Protein AF-A0A3M1HQ97-F1 (afdb_monomer_lite)

Radius of gyration: 18.32 Å; chains: 1; bounding box: 43×35×50 Å

Sequence (112 aa):
MLGWIAAAVAAGLAVVVGNTLRMLMLARQDEITLMRLFGAAEWFVRMPYLVEGTMLGAGAGAVAWVLMLISLHAFGAGSPQPLGMLAAFVGGGVVIGAVGAWIATLGVGEEA

Foldseek 3Di:
DVVVVVVVVVVVVLVVVLVVLVVVCVVCVVVVVVVVVVPDDPVVSLVVLLVVLLVQLLVQLQVVLVVVVVVCVVVVHDDPDSVVSSCVSNVVSNVCSNVSSVVSVVVVVVPD

Structure (mmCIF, N/CA/C/O backbone):
data_AF-A0A3M1HQ97-F1
#
_entry.id   AF-A0A3M1HQ97-F1
#
loop_
_atom_site.group_PDB
_atom_site.id
_atom_site.type_symbol
_atom_site.label_atom_id
_atom_site.label_alt_id
_atom_site.label_comp_id
_atom_site.label_asym_id
_atom_site.label_entity_id
_atom_site.label_seq_id
_atom_site.pdbx_PDB_ins_code
_atom_site.Cartn_x
_atom_site.Cartn_y
_atom_site.Cartn_z
_atom_site.occupancy
_atom_site.B_iso_or_equiv
_atom_site.auth_seq_id
_atom_site.auth_comp_id
_atom_site.auth_asym_id
_atom_site.auth_atom_id
_atom_site.pdbx_PDB_model_num
ATOM 1 N N . MET A 1 1 ? 9.902 -22.809 -4.575 1.00 83.81 1 MET A N 1
ATOM 2 C CA . MET A 1 1 ? 10.591 -22.476 -3.304 1.00 83.81 1 MET A CA 1
ATOM 3 C C . MET A 1 1 ? 10.492 -20.986 -2.979 1.00 83.81 1 MET A C 1
ATOM 5 O O . MET A 1 1 ? 10.002 -20.671 -1.907 1.00 83.81 1 MET A O 1
ATOM 9 N N . LEU A 1 2 ? 10.838 -20.074 -3.900 1.00 87.62 2 LEU A N 1
ATOM 10 C CA . LEU A 1 2 ? 10.787 -18.617 -3.668 1.00 87.62 2 LEU A CA 1
ATOM 11 C C . LEU A 1 2 ? 9.408 -18.080 -3.223 1.00 87.62 2 LEU A C 1
ATOM 13 O O . LEU A 1 2 ? 9.339 -17.273 -2.303 1.00 87.62 2 LEU A O 1
ATOM 17 N N . GLY A 1 3 ? 8.311 -18.572 -3.814 1.00 91.06 3 GLY A N 1
ATOM 18 C CA . GLY A 1 3 ? 6.954 -18.126 -3.459 1.00 91.06 3 GLY A CA 1
ATOM 19 C C . GLY A 1 3 ? 6.566 -18.394 -1.999 1.00 91.06 3 GLY A C 1
ATOM 20 O O . GLY A 1 3 ? 5.898 -17.572 -1.384 1.00 91.06 3 GLY A O 1
ATOM 21 N N . TRP A 1 4 ? 7.054 -19.491 -1.413 1.00 93.31 4 TRP A N 1
ATOM 22 C CA . TRP A 1 4 ? 6.811 -19.810 -0.002 1.00 93.31 4 TRP A CA 1
ATOM 23 C C . TRP A 1 4 ? 7.543 -18.851 0.936 1.00 93.31 4 TRP A C 1
ATOM 25 O O . TRP A 1 4 ? 6.985 -18.436 1.946 1.00 93.31 4 TRP A O 1
ATOM 35 N N . ILE A 1 5 ? 8.769 -18.460 0.578 1.00 94.38 5 ILE A N 1
ATOM 36 C CA . ILE A 1 5 ? 9.555 -17.489 1.349 1.00 94.38 5 ILE A CA 1
ATOM 37 C C . ILE A 1 5 ? 8.865 -16.123 1.309 1.00 94.38 5 ILE A C 1
ATOM 39 O O . ILE A 1 5 ? 8.672 -15.506 2.352 1.00 94.38 5 ILE A O 1
ATOM 43 N N . ALA A 1 6 ? 8.433 -15.681 0.124 1.00 89.50 6 ALA A N 1
ATOM 44 C CA . ALA A 1 6 ? 7.698 -14.427 -0.024 1.00 89.50 6 ALA A CA 1
ATOM 45 C C . ALA A 1 6 ? 6.400 -14.422 0.802 1.00 89.50 6 ALA A C 1
ATOM 47 O O . ALA A 1 6 ? 6.121 -13.445 1.494 1.00 89.50 6 ALA A O 1
ATOM 48 N N . ALA A 1 7 ? 5.648 -15.528 0.795 1.00 89.81 7 ALA A N 1
ATOM 49 C CA . ALA A 1 7 ? 4.437 -15.670 1.599 1.00 89.81 7 ALA A CA 1
ATOM 50 C C . ALA A 1 7 ? 4.724 -15.618 3.110 1.00 89.81 7 ALA A C 1
ATOM 52 O O . ALA A 1 7 ? 4.014 -14.933 3.843 1.00 89.81 7 ALA A O 1
ATOM 53 N N . ALA A 1 8 ? 5.783 -16.286 3.578 1.00 93.19 8 ALA A N 1
ATOM 54 C CA . ALA A 1 8 ? 6.173 -16.265 4.987 1.00 93.19 8 ALA A CA 1
ATOM 55 C C . ALA A 1 8 ? 6.582 -14.857 5.454 1.00 93.19 8 ALA A C 1
ATOM 57 O O . ALA A 1 8 ? 6.169 -14.416 6.526 1.00 93.19 8 ALA A O 1
ATOM 58 N N . VAL A 1 9 ? 7.344 -14.126 4.633 1.00 92.00 9 VAL A N 1
ATOM 59 C CA . VAL A 1 9 ? 7.738 -12.738 4.927 1.00 92.00 9 VAL A CA 1
ATOM 60 C C . VAL A 1 9 ? 6.520 -11.813 4.940 1.00 92.00 9 VAL A C 1
ATOM 62 O O . VAL A 1 9 ? 6.378 -11.009 5.860 1.00 92.00 9 VAL A O 1
ATOM 65 N N . ALA A 1 10 ? 5.614 -11.953 3.968 1.00 84.50 10 ALA A N 1
ATOM 66 C CA . ALA A 1 10 ? 4.380 -11.173 3.917 1.00 84.50 10 ALA A CA 1
ATOM 67 C C . ALA A 1 10 ? 3.498 -11.417 5.153 1.00 84.50 10 ALA A C 1
ATOM 69 O O . ALA A 1 10 ? 2.999 -10.463 5.749 1.00 84.50 10 ALA A O 1
ATOM 70 N N . ALA A 1 11 ? 3.362 -12.675 5.582 1.00 86.62 11 ALA A N 1
ATOM 71 C CA . ALA A 1 11 ? 2.625 -13.027 6.792 1.00 86.62 11 ALA A CA 1
ATOM 72 C C . ALA A 1 11 ? 3.269 -12.425 8.054 1.00 86.62 11 ALA A C 1
ATOM 74 O O . ALA A 1 11 ? 2.570 -11.839 8.878 1.00 86.62 11 ALA A O 1
ATOM 75 N N . GLY A 1 12 ? 4.597 -12.503 8.187 1.00 90.50 12 GLY A N 1
ATOM 76 C CA . GLY A 1 12 ? 5.317 -11.905 9.315 1.00 90.50 12 GLY A CA 1
ATOM 77 C C . GLY A 1 12 ? 5.136 -10.387 9.397 1.00 90.50 12 GLY A C 1
ATOM 78 O O . GLY A 1 12 ? 4.837 -9.857 10.466 1.00 90.50 12 GLY A O 1
ATOM 79 N N . LEU A 1 13 ? 5.245 -9.687 8.263 1.00 87.06 13 LEU A N 1
ATOM 80 C CA . LEU A 1 13 ? 4.999 -8.244 8.188 1.00 87.06 13 LEU A CA 1
ATOM 81 C C . LEU A 1 13 ? 3.559 -7.885 8.571 1.00 87.06 13 LEU A C 1
ATOM 83 O O . LEU A 1 13 ? 3.362 -6.942 9.333 1.00 87.06 13 LEU A O 1
ATOM 87 N N . ALA A 1 14 ? 2.568 -8.649 8.100 1.00 80.62 14 ALA A N 1
ATOM 88 C CA . ALA A 1 14 ? 1.167 -8.425 8.449 1.00 80.62 14 ALA A CA 1
ATOM 89 C C . ALA A 1 14 ? 0.928 -8.527 9.965 1.00 80.62 14 ALA A C 1
ATOM 91 O O . ALA A 1 14 ? 0.226 -7.691 10.532 1.00 80.62 14 ALA A O 1
ATOM 92 N N . VAL A 1 15 ? 1.561 -9.499 10.632 1.00 85.62 15 VAL A N 1
ATOM 93 C CA . VAL A 1 15 ? 1.480 -9.655 12.094 1.00 85.62 15 VAL A CA 1
ATOM 94 C C . VAL A 1 15 ? 2.126 -8.473 12.817 1.00 85.62 15 VAL A C 1
ATOM 96 O O . VAL A 1 15 ? 1.526 -7.928 13.742 1.00 85.62 15 VAL A O 1
ATOM 99 N N . VAL A 1 16 ? 3.325 -8.051 12.401 1.00 87.50 16 VAL A N 1
ATOM 100 C CA . VAL A 1 16 ? 4.031 -6.922 13.032 1.00 87.50 16 VAL A CA 1
ATOM 101 C C . VAL A 1 16 ? 3.225 -5.634 12.894 1.00 87.50 16 VAL A C 1
ATOM 103 O O . VAL A 1 16 ? 2.972 -4.970 13.897 1.00 87.50 16 VAL A O 1
ATOM 106 N N . VAL A 1 17 ? 2.773 -5.315 11.678 1.00 81.88 17 VAL A N 1
ATOM 107 C CA . VAL A 1 17 ? 1.961 -4.122 11.412 1.00 81.88 17 VAL A CA 1
ATOM 108 C C . VAL A 1 17 ? 0.659 -4.187 12.207 1.00 81.88 17 VAL A C 1
ATOM 110 O O . VAL A 1 17 ? 0.374 -3.265 12.963 1.00 81.88 17 VAL A O 1
ATOM 113 N N . GLY A 1 18 ? -0.088 -5.294 12.133 1.00 78.75 18 GLY A N 1
ATOM 114 C CA . GLY A 1 18 ? -1.335 -5.461 12.886 1.00 78.75 18 GLY A CA 1
ATOM 115 C C . GLY A 1 18 ? -1.155 -5.251 14.392 1.00 78.75 18 GLY A C 1
ATOM 116 O O . GLY A 1 18 ? -1.943 -4.546 15.023 1.00 78.75 18 GLY A O 1
ATOM 117 N N . ASN A 1 19 ? -0.071 -5.781 14.963 1.00 84.25 19 ASN A N 1
ATOM 118 C CA . ASN A 1 19 ? 0.227 -5.614 16.381 1.00 84.25 19 ASN A CA 1
ATOM 119 C C . ASN A 1 19 ? 0.564 -4.157 16.750 1.00 84.25 19 ASN A C 1
ATOM 121 O O . ASN A 1 19 ? 0.070 -3.643 17.753 1.00 84.25 19 ASN A O 1
ATOM 125 N N . THR A 1 20 ? 1.358 -3.458 15.934 1.00 86.19 20 THR A N 1
ATOM 126 C CA . THR A 1 20 ? 1.655 -2.031 16.147 1.00 86.19 20 THR A CA 1
ATOM 127 C C . THR A 1 20 ? 0.388 -1.180 16.097 1.00 86.19 20 THR A C 1
ATOM 129 O O . THR A 1 20 ? 0.204 -0.286 16.923 1.00 86.19 20 THR A O 1
ATOM 132 N N . LEU A 1 21 ? -0.516 -1.479 15.168 1.00 79.56 21 LEU A N 1
ATOM 133 C CA . LEU A 1 21 ? -1.766 -0.745 15.012 1.00 79.56 21 LEU A CA 1
ATOM 134 C C . LEU A 1 21 ? -2.708 -0.950 16.201 1.00 79.56 21 LEU A C 1
ATOM 136 O O . LEU A 1 21 ? -3.304 0.017 16.674 1.00 79.56 21 LEU A O 1
ATOM 140 N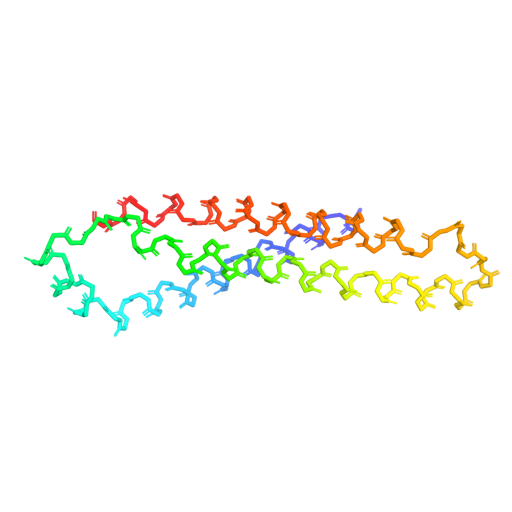 N . ARG A 1 22 ? -2.780 -2.173 16.741 1.00 80.38 22 ARG A N 1
ATOM 141 C CA . ARG A 1 22 ? -3.512 -2.455 17.983 1.00 80.38 22 ARG A CA 1
ATOM 142 C C . ARG A 1 22 ? -2.982 -1.609 19.139 1.00 80.38 22 ARG A C 1
ATOM 144 O O . ARG A 1 22 ? -3.764 -0.969 19.835 1.00 80.38 22 ARG A O 1
ATOM 151 N N . MET A 1 23 ? -1.659 -1.545 19.297 1.00 87.12 23 MET A N 1
ATOM 152 C CA . MET A 1 23 ? -1.022 -0.714 20.325 1.00 87.12 23 MET A CA 1
ATOM 153 C C . MET A 1 23 ? -1.355 0.775 20.149 1.00 87.12 23 MET A C 1
ATOM 155 O O . MET A 1 23 ? -1.634 1.457 21.133 1.00 87.12 23 MET A O 1
ATOM 159 N N . LEU A 1 24 ? -1.380 1.278 18.909 1.00 84.44 24 LEU A N 1
ATOM 160 C CA . LEU A 1 24 ? -1.718 2.674 18.619 1.00 84.44 24 LEU A CA 1
ATOM 161 C C . LEU A 1 24 ? -3.178 3.009 18.961 1.00 84.44 24 LEU A C 1
ATOM 163 O O . LEU A 1 24 ? -3.438 4.074 19.520 1.00 84.44 24 LEU A O 1
ATOM 167 N N . MET A 1 25 ? -4.121 2.108 18.662 1.00 79.31 25 MET A N 1
ATOM 168 C CA . MET A 1 25 ? -5.529 2.290 19.041 1.00 79.31 25 MET A CA 1
ATOM 169 C C . MET A 1 25 ? -5.708 2.279 20.551 1.00 79.31 25 MET A C 1
ATOM 171 O O . MET A 1 25 ? -6.378 3.159 21.083 1.00 79.31 25 MET A O 1
ATOM 175 N N . LEU A 1 26 ? -5.069 1.332 21.244 1.00 83.31 26 LEU A N 1
ATOM 176 C CA . LEU A 1 26 ? -5.114 1.258 22.704 1.00 83.31 26 LEU A CA 1
ATOM 177 C C . LEU A 1 26 ? -4.555 2.534 23.345 1.00 83.31 26 LEU A C 1
ATOM 179 O O . LEU A 1 26 ? -5.128 3.041 24.302 1.00 83.31 26 LEU A O 1
ATOM 183 N N . ALA A 1 27 ? -3.496 3.118 22.778 1.00 86.75 27 ALA A N 1
ATOM 184 C CA . ALA A 1 27 ? -2.942 4.385 23.255 1.00 86.75 27 ALA A CA 1
ATOM 185 C C . ALA A 1 27 ? -3.884 5.594 23.070 1.00 86.75 27 ALA A C 1
ATOM 187 O O . ALA A 1 27 ? -3.706 6.605 23.744 1.00 86.75 27 ALA A O 1
ATOM 188 N N . ARG A 1 28 ? -4.878 5.507 22.172 1.00 84.56 28 ARG A N 1
ATOM 189 C CA . ARG A 1 28 ? -5.869 6.566 21.894 1.00 84.56 28 ARG A CA 1
ATOM 190 C C . ARG A 1 28 ? -7.304 6.186 22.276 1.00 84.56 28 ARG A C 1
ATOM 192 O O . ARG A 1 28 ? -8.243 6.893 21.912 1.00 84.56 28 ARG A O 1
ATOM 199 N N . GLN A 1 29 ? -7.493 5.093 23.014 1.00 82.38 29 GLN A N 1
ATOM 200 C CA . GLN A 1 29 ? -8.817 4.546 23.331 1.00 82.38 29 GLN A CA 1
ATOM 201 C C . GLN A 1 29 ? -9.718 5.532 24.090 1.00 82.38 29 GLN A C 1
ATOM 203 O O . GLN A 1 29 ? -10.923 5.581 23.844 1.00 82.38 29 GLN A O 1
ATOM 208 N N . ASP A 1 30 ? -9.136 6.368 24.952 1.00 83.62 30 ASP A N 1
ATOM 209 C CA . ASP A 1 30 ? -9.875 7.370 25.728 1.00 83.62 30 ASP A CA 1
ATOM 210 C C . ASP A 1 30 ? -10.398 8.503 24.832 1.00 83.62 30 ASP A C 1
ATOM 212 O O . ASP A 1 30 ? -11.531 8.961 24.978 1.00 83.62 30 ASP A O 1
ATOM 216 N N . GLU A 1 31 ? -9.598 8.905 23.841 1.00 82.75 31 GLU A N 1
ATOM 217 C CA . GLU A 1 31 ? -9.944 9.919 22.842 1.00 82.75 31 GLU A CA 1
ATOM 218 C C . GLU A 1 31 ? -11.081 9.409 21.936 1.00 82.75 31 GLU A C 1
ATOM 220 O O . GLU A 1 31 ? -12.060 10.113 21.688 1.00 82.75 31 GLU A O 1
ATOM 225 N N . ILE A 1 32 ? -11.007 8.138 21.522 1.00 77.44 32 ILE A N 1
ATOM 226 C CA . ILE A 1 32 ? -12.047 7.463 20.728 1.00 77.44 32 ILE A CA 1
ATOM 227 C C . ILE A 1 32 ? -13.341 7.306 21.539 1.00 77.44 32 ILE A C 1
ATOM 229 O O . ILE A 1 32 ? -14.432 7.524 21.012 1.00 77.44 32 ILE A O 1
ATOM 233 N N . THR A 1 33 ? -13.239 6.967 22.824 1.00 80.38 33 THR A N 1
ATOM 234 C CA . THR A 1 33 ? -14.395 6.848 23.727 1.00 80.38 33 THR A CA 1
ATOM 235 C C . THR A 1 33 ? -15.091 8.196 23.912 1.00 80.38 33 THR A C 1
ATOM 237 O O . THR A 1 33 ? -16.319 8.273 23.833 1.00 80.38 33 THR A O 1
ATOM 240 N N . LEU A 1 34 ? -14.322 9.281 24.053 1.00 82.00 34 LEU A N 1
ATOM 241 C CA . LEU A 1 34 ? -14.847 10.648 24.035 1.00 82.00 34 LEU A CA 1
ATOM 242 C C . LEU A 1 34 ? -15.550 10.982 22.715 1.00 82.00 34 LEU A C 1
ATOM 244 O O . LEU A 1 34 ? -16.644 11.537 22.737 1.00 82.00 34 LEU A O 1
ATOM 248 N N . MET A 1 35 ? -14.983 10.607 21.566 1.00 79.12 35 MET A N 1
ATOM 249 C CA . MET A 1 35 ? -15.635 10.821 20.267 1.00 79.12 35 MET A CA 1
ATOM 250 C C . MET A 1 35 ? -16.953 10.040 20.137 1.00 79.12 35 MET A C 1
ATOM 252 O O . MET A 1 35 ? -17.937 10.574 19.619 1.00 79.12 35 MET A O 1
ATOM 256 N N . ARG A 1 36 ? -17.015 8.805 20.651 1.00 78.50 36 ARG A N 1
ATOM 257 C CA . ARG A 1 36 ? -18.245 7.993 20.673 1.00 78.50 36 ARG A CA 1
ATOM 258 C C . ARG A 1 36 ? -19.350 8.635 21.522 1.00 78.50 36 ARG A C 1
ATOM 260 O O . ARG A 1 36 ? -20.511 8.576 21.127 1.00 78.50 36 ARG A O 1
ATOM 267 N N . LEU A 1 37 ? -19.007 9.319 22.619 1.00 80.31 37 LEU A N 1
ATOM 268 C CA . LEU A 1 37 ? -19.971 10.051 23.461 1.00 80.31 37 LEU A CA 1
ATOM 269 C C . LEU A 1 37 ? -20.671 11.210 22.724 1.00 80.31 37 LEU A C 1
ATOM 271 O O . LEU A 1 37 ? -21.799 11.553 23.069 1.00 80.31 37 LEU A O 1
ATOM 275 N N . PHE A 1 38 ? -20.049 11.771 21.683 1.00 78.00 38 PHE A N 1
ATOM 276 C CA . PHE A 1 38 ? -20.652 12.783 20.804 1.00 78.00 38 PHE A CA 1
ATOM 277 C C . PHE A 1 38 ? -21.312 12.191 19.541 1.00 78.00 38 PHE A C 1
ATOM 279 O O . PHE A 1 38 ? -21.715 12.941 18.653 1.00 78.00 38 PHE A O 1
ATOM 286 N N . GLY A 1 39 ? -21.446 10.861 19.450 1.00 76.75 39 GLY A N 1
ATOM 287 C CA . GLY A 1 39 ? -22.115 10.174 18.340 1.00 76.75 39 GLY A CA 1
ATOM 288 C C . GLY A 1 39 ? -21.224 9.857 17.133 1.00 76.75 39 GLY A C 1
ATOM 289 O O . GLY A 1 39 ? -21.739 9.684 16.028 1.00 76.75 39 GLY A O 1
ATOM 290 N N . ALA A 1 40 ? -19.898 9.789 17.299 1.00 74.56 40 ALA A N 1
ATOM 291 C CA . ALA A 1 40 ? -19.005 9.396 16.208 1.00 74.56 40 ALA A CA 1
ATOM 292 C C . ALA A 1 40 ? -19.229 7.927 15.789 1.00 74.56 40 ALA A C 1
ATOM 294 O O . ALA A 1 40 ? -19.155 7.016 16.611 1.00 74.56 40 ALA A O 1
ATOM 295 N N . ALA A 1 41 ? -19.474 7.705 14.494 1.00 69.19 41 ALA A N 1
ATOM 296 C CA . ALA A 1 41 ? -19.745 6.387 13.917 1.00 69.19 41 ALA A CA 1
ATOM 297 C C . ALA A 1 41 ? -18.497 5.477 13.877 1.00 69.19 41 ALA A C 1
ATOM 299 O O . ALA A 1 41 ? -17.387 5.961 13.637 1.00 69.19 41 ALA A O 1
ATOM 300 N N . GLU A 1 42 ? -18.676 4.150 14.019 1.00 69.25 42 GLU A N 1
ATOM 301 C CA . GLU A 1 42 ? -17.578 3.156 14.048 1.00 69.25 42 GLU A CA 1
ATOM 302 C C . GLU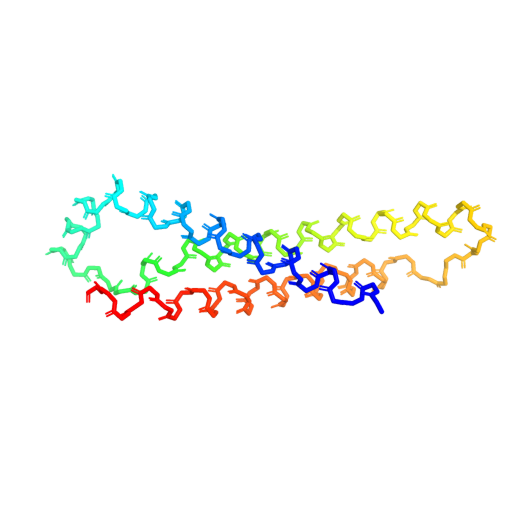 A 1 42 ? -16.630 3.225 12.835 1.00 69.25 42 GLU A C 1
ATOM 304 O O . GLU A 1 42 ? -15.471 2.810 12.920 1.00 69.25 42 GLU A O 1
ATOM 309 N N . TRP A 1 43 ? -17.077 3.793 11.711 1.00 69.38 43 TRP A N 1
ATOM 310 C CA . TRP A 1 43 ? -16.255 3.975 10.512 1.00 69.38 43 TRP A CA 1
ATOM 311 C C . TRP A 1 43 ? -15.017 4.865 10.746 1.00 69.38 43 TRP A C 1
ATOM 313 O O . TRP A 1 43 ? -14.018 4.718 10.037 1.00 69.38 43 TRP A O 1
ATOM 323 N N . PHE A 1 44 ? -15.045 5.741 11.760 1.00 72.00 44 PHE A N 1
ATOM 324 C CA . PHE A 1 44 ? -13.941 6.654 12.073 1.00 72.00 44 PHE A CA 1
ATOM 325 C C . PHE A 1 44 ? -12.679 5.907 12.525 1.00 72.00 44 PHE A C 1
ATOM 327 O O . PHE A 1 44 ? -11.565 6.346 12.253 1.00 72.00 44 PHE A O 1
ATOM 334 N N . VAL A 1 45 ? -12.845 4.732 13.140 1.00 68.31 45 VAL A N 1
ATOM 335 C CA . VAL A 1 45 ? -11.725 3.877 13.562 1.00 68.31 45 VAL A CA 1
ATOM 336 C C . VAL A 1 45 ? -11.055 3.208 12.356 1.00 68.31 45 VAL A C 1
ATOM 338 O O . VAL A 1 45 ? -9.851 2.981 12.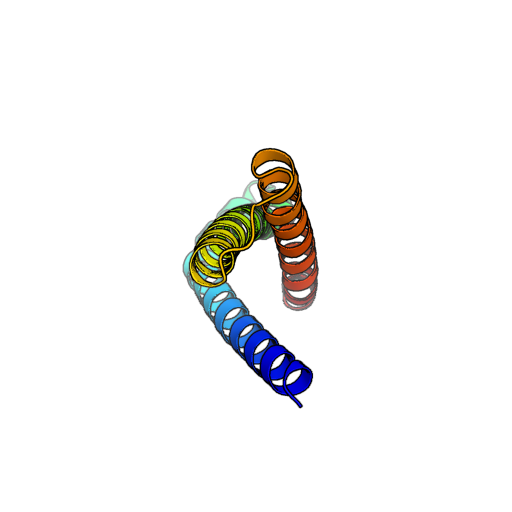368 1.00 68.31 45 VAL A O 1
ATOM 341 N N . ARG A 1 46 ? -11.805 2.929 11.280 1.00 75.50 46 ARG A N 1
ATOM 342 C CA . ARG A 1 46 ? -11.305 2.219 10.085 1.00 75.50 46 ARG A CA 1
ATOM 343 C C . ARG A 1 46 ? -10.666 3.131 9.038 1.00 75.50 46 ARG A C 1
ATOM 345 O O . ARG A 1 46 ? -9.796 2.689 8.291 1.00 75.50 46 ARG A O 1
ATOM 352 N N . MET A 1 47 ? -11.080 4.393 8.983 1.00 81.69 47 MET A N 1
ATOM 353 C CA . MET A 1 47 ? -10.565 5.377 8.028 1.00 81.69 47 MET A CA 1
ATOM 354 C C . MET A 1 47 ? -9.043 5.547 7.995 1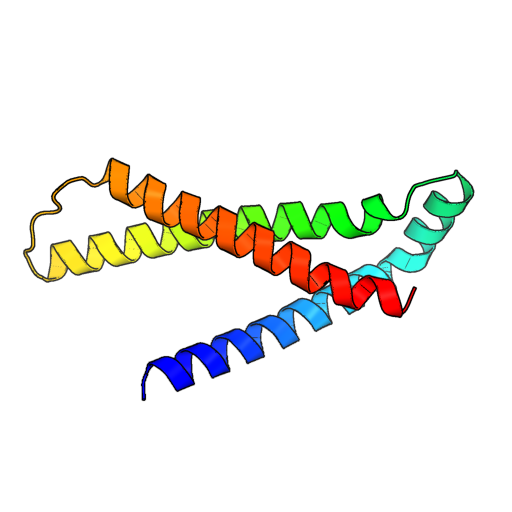.00 81.69 47 MET A C 1
ATOM 356 O O . MET A 1 47 ? -8.485 5.466 6.898 1.00 81.69 47 MET A O 1
ATOM 360 N N . PRO A 1 48 ? -8.349 5.769 9.130 1.00 80.38 48 PRO A N 1
ATOM 361 C CA . PRO A 1 48 ? -6.905 5.990 9.101 1.00 80.38 48 PRO A CA 1
ATOM 362 C C . PRO A 1 48 ? -6.166 4.802 8.472 1.00 80.38 48 PRO A C 1
ATOM 364 O O . PRO A 1 48 ? -5.264 5.009 7.667 1.00 80.38 48 PRO A O 1
ATOM 367 N N . TYR A 1 49 ? -6.625 3.573 8.725 1.00 78.62 49 TYR A N 1
ATOM 368 C CA . TYR A 1 49 ? -6.040 2.352 8.165 1.00 78.62 49 TYR A CA 1
ATOM 369 C C . TYR A 1 49 ? -6.210 2.219 6.659 1.00 78.62 49 TYR A C 1
ATOM 371 O O . TYR A 1 49 ? -5.280 1.815 5.963 1.00 78.62 49 TYR A O 1
ATOM 379 N N . LEU A 1 50 ? -7.39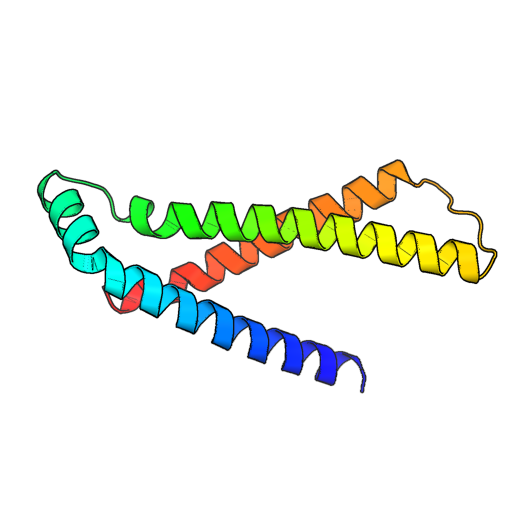2 2.554 6.143 1.00 85.50 50 LEU A N 1
ATOM 380 C CA . LEU A 1 50 ? -7.654 2.510 4.706 1.00 85.50 50 LEU A CA 1
ATOM 381 C C . LEU A 1 50 ? -6.800 3.535 3.957 1.00 85.50 50 LEU A C 1
ATOM 383 O O . LEU A 1 50 ? -6.242 3.225 2.902 1.00 85.50 50 LEU A O 1
ATOM 387 N N . VAL A 1 51 ? -6.648 4.736 4.516 1.00 89.75 51 VAL A N 1
ATOM 388 C CA . VAL A 1 51 ? -5.789 5.777 3.937 1.00 89.75 51 VAL A CA 1
ATOM 389 C C . VAL A 1 51 ? -4.315 5.373 4.019 1.00 89.75 51 VAL A C 1
ATOM 391 O O . VAL A 1 51 ? -3.592 5.476 3.031 1.00 89.75 51 VAL A O 1
ATOM 394 N N . GLU A 1 52 ? -3.863 4.856 5.158 1.00 87.75 52 GLU A N 1
ATOM 395 C CA . GLU A 1 52 ? -2.472 4.440 5.333 1.00 87.75 52 GLU A CA 1
ATOM 396 C C . GLU A 1 52 ? -2.114 3.266 4.411 1.00 87.75 52 GLU A C 1
ATOM 398 O O . GLU A 1 52 ? -1.120 3.328 3.689 1.00 87.75 52 GLU A O 1
ATOM 403 N N . GLY A 1 53 ? -2.956 2.232 4.337 1.00 88.31 53 GLY A N 1
ATOM 404 C CA . GLY A 1 53 ? -2.713 1.080 3.471 1.00 88.31 53 GLY A CA 1
ATOM 405 C C . GLY A 1 53 ? -2.744 1.417 1.983 1.00 88.31 53 GLY A C 1
ATOM 406 O O . GLY A 1 53 ? -1.906 0.924 1.228 1.00 88.31 53 GLY A O 1
ATOM 407 N N . THR A 1 54 ? -3.650 2.297 1.546 1.00 92.25 54 THR A N 1
ATOM 408 C CA . THR A 1 54 ? -3.670 2.773 0.150 1.00 92.25 54 THR A CA 1
ATOM 409 C C . THR A 1 54 ? -2.425 3.584 -0.197 1.00 92.25 54 THR A C 1
ATOM 411 O O . THR A 1 54 ? -1.832 3.355 -1.253 1.00 92.25 54 THR A O 1
ATOM 414 N N . MET A 1 55 ? -1.988 4.487 0.687 1.00 93.38 55 MET A N 1
ATOM 415 C CA . MET A 1 55 ? -0.775 5.281 0.476 1.00 93.38 55 MET A CA 1
ATOM 416 C C . MET A 1 55 ? 0.490 4.424 0.490 1.00 93.38 55 MET A C 1
ATOM 418 O O . MET A 1 55 ? 1.340 4.573 -0.390 1.00 93.38 55 MET A O 1
ATOM 422 N N . LEU A 1 56 ? 0.597 3.486 1.433 1.00 91.38 56 LEU A N 1
ATOM 423 C CA . LEU A 1 56 ? 1.697 2.525 1.480 1.00 91.38 56 LEU A CA 1
ATOM 424 C C . LEU A 1 56 ? 1.712 1.638 0.235 1.00 91.38 56 LEU A C 1
ATOM 426 O O . LEU A 1 56 ? 2.774 1.417 -0.340 1.00 91.38 56 LEU A O 1
ATOM 430 N N . GLY A 1 57 ? 0.546 1.185 -0.226 1.00 92.12 57 GLY A N 1
ATOM 431 C CA . GLY A 1 57 ? 0.400 0.425 -1.463 1.00 92.12 57 GLY A CA 1
ATOM 432 C C . GLY A 1 57 ? 0.868 1.205 -2.693 1.00 92.12 57 GLY A C 1
ATOM 433 O O . GLY A 1 57 ? 1.652 0.689 -3.491 1.00 92.12 57 GLY A O 1
ATOM 434 N N . ALA A 1 58 ? 0.458 2.470 -2.819 1.00 95.12 58 ALA A N 1
ATOM 435 C CA . ALA A 1 58 ? 0.913 3.359 -3.888 1.00 95.12 58 ALA A CA 1
ATOM 436 C C . ALA A 1 58 ? 2.438 3.545 -3.869 1.00 95.12 58 ALA A C 1
ATOM 438 O O . ALA A 1 58 ? 3.099 3.409 -4.901 1.00 95.12 58 ALA A O 1
ATOM 439 N N . GLY A 1 59 ? 2.996 3.821 -2.686 1.00 95.50 59 GLY A N 1
ATOM 440 C CA . GLY A 1 59 ? 4.431 4.000 -2.484 1.00 95.50 59 GLY A CA 1
ATOM 441 C C . GLY A 1 59 ? 5.225 2.733 -2.795 1.00 95.50 59 GLY A C 1
ATOM 442 O O . GLY A 1 59 ? 6.209 2.790 -3.528 1.00 95.50 59 GLY A O 1
ATOM 443 N N . ALA A 1 60 ? 4.768 1.574 -2.319 1.00 93.19 60 ALA A N 1
ATOM 444 C CA . ALA A 1 60 ? 5.378 0.282 -2.618 1.00 93.19 60 ALA A CA 1
ATOM 445 C C . ALA A 1 60 ? 5.347 -0.025 -4.122 1.00 93.19 60 ALA A C 1
ATOM 447 O O . ALA A 1 60 ? 6.347 -0.486 -4.671 1.00 93.19 60 ALA A O 1
ATOM 448 N N . GLY A 1 61 ? 4.243 0.294 -4.804 1.00 94.44 61 GLY A N 1
ATOM 449 C CA . GLY A 1 61 ? 4.137 0.212 -6.260 1.00 94.44 61 GLY A CA 1
ATOM 450 C C . GLY A 1 61 ? 5.152 1.109 -6.972 1.00 94.44 61 GLY A C 1
ATOM 451 O O . GLY A 1 61 ? 5.861 0.655 -7.868 1.00 94.44 61 GLY A O 1
ATOM 452 N N . ALA A 1 62 ? 5.297 2.361 -6.534 1.00 94.69 62 ALA A N 1
ATOM 453 C CA . ALA A 1 62 ? 6.288 3.283 -7.089 1.00 94.69 62 ALA A CA 1
ATOM 454 C C . ALA A 1 62 ? 7.731 2.789 -6.870 1.00 94.69 62 ALA A C 1
ATOM 456 O O . ALA A 1 62 ? 8.549 2.834 -7.788 1.00 94.69 62 ALA A O 1
ATOM 457 N N . VAL A 1 63 ? 8.042 2.265 -5.682 1.00 95.44 63 VAL A N 1
ATOM 458 C CA . VAL A 1 63 ? 9.364 1.695 -5.374 1.00 95.44 63 VAL A CA 1
ATOM 459 C C . VAL A 1 63 ? 9.628 0.441 -6.210 1.00 95.44 63 VAL A C 1
ATOM 461 O O . VAL A 1 63 ? 10.701 0.316 -6.798 1.00 95.44 63 VAL A O 1
ATOM 464 N N . ALA A 1 64 ? 8.652 -0.462 -6.327 1.00 93.44 64 ALA A N 1
ATOM 465 C CA . ALA A 1 64 ? 8.756 -1.653 -7.167 1.00 93.44 64 ALA A CA 1
ATOM 466 C C . ALA A 1 64 ? 9.006 -1.286 -8.636 1.00 93.44 64 ALA A C 1
ATOM 468 O O . ALA A 1 64 ? 9.845 -1.900 -9.295 1.00 93.44 64 ALA A O 1
ATOM 469 N N . TRP A 1 65 ? 8.336 -0.242 -9.126 1.00 92.94 65 TRP A N 1
ATOM 470 C CA . TRP A 1 65 ? 8.553 0.297 -10.462 1.00 92.94 65 TRP A CA 1
ATOM 471 C C . TRP A 1 65 ? 9.990 0.804 -10.668 1.00 92.94 65 TRP A C 1
ATOM 473 O O . TRP A 1 65 ? 10.632 0.453 -11.658 1.00 92.94 65 TRP A O 1
ATOM 483 N N . VAL A 1 66 ? 10.533 1.572 -9.720 1.00 91.94 66 VAL A N 1
ATOM 484 C CA . VAL A 1 66 ? 11.924 2.057 -9.784 1.00 91.94 66 VAL A CA 1
ATOM 485 C C . VAL A 1 66 ? 12.923 0.897 -9.769 1.00 91.94 66 VAL A C 1
ATOM 487 O O . VAL A 1 66 ? 13.847 0.872 -10.581 1.00 91.94 66 VAL A O 1
ATOM 490 N N . LEU A 1 67 ? 12.728 -0.094 -8.895 1.00 92.19 67 LEU A N 1
ATOM 491 C CA . LEU A 1 67 ? 13.590 -1.279 -8.834 1.00 92.19 67 LEU A CA 1
ATOM 492 C C . LEU A 1 67 ? 13.547 -2.087 -10.138 1.00 92.19 67 LEU A C 1
ATOM 494 O O . LEU A 1 67 ? 14.583 -2.545 -10.620 1.00 92.19 67 LEU A O 1
ATOM 498 N N . MET A 1 68 ? 12.362 -2.219 -10.736 1.00 89.25 68 MET A N 1
ATOM 499 C CA . MET A 1 68 ? 12.182 -2.855 -12.039 1.00 89.25 68 MET A CA 1
ATOM 500 C C . MET A 1 68 ? 12.941 -2.105 -13.138 1.00 89.25 68 MET A C 1
ATOM 502 O O . MET A 1 68 ? 13.643 -2.739 -13.921 1.00 89.25 68 MET A O 1
ATOM 506 N N . LEU A 1 69 ? 12.857 -0.770 -13.183 1.00 88.75 69 LEU A N 1
ATOM 507 C CA . LEU A 1 69 ? 13.608 0.045 -14.144 1.00 88.75 69 LEU A CA 1
ATOM 508 C C . LEU A 1 69 ? 15.120 -0.150 -14.009 1.00 88.75 69 LEU A C 1
ATOM 510 O O . LEU A 1 69 ? 15.797 -0.373 -15.012 1.00 88.75 69 LEU A O 1
ATOM 514 N N . ILE A 1 70 ? 15.644 -0.111 -12.780 1.00 89.75 70 ILE A N 1
ATOM 515 C CA . ILE A 1 70 ? 17.071 -0.344 -12.510 1.00 89.75 70 ILE A CA 1
ATOM 516 C C . ILE A 1 70 ? 17.486 -1.728 -13.020 1.00 89.75 70 ILE A C 1
ATOM 518 O O . ILE A 1 70 ? 18.507 -1.854 -13.694 1.00 89.75 70 ILE A O 1
ATOM 522 N N . SER A 1 71 ? 16.670 -2.748 -12.748 1.00 88.81 71 SER A N 1
ATOM 523 C CA . SER A 1 71 ? 16.898 -4.110 -13.229 1.00 88.81 71 SER A CA 1
ATOM 524 C C . SER A 1 71 ? 16.931 -4.160 -14.762 1.00 88.81 71 SER A C 1
ATOM 526 O O . SER A 1 71 ? 17.922 -4.593 -15.344 1.00 88.81 71 SER A O 1
ATOM 528 N N . LEU A 1 72 ? 15.910 -3.632 -15.443 1.00 87.44 72 LEU A N 1
ATOM 529 C CA . LEU A 1 72 ? 15.826 -3.631 -16.910 1.00 87.44 72 LEU A CA 1
ATOM 530 C C . LEU A 1 72 ? 17.025 -2.937 -17.572 1.00 87.44 72 LEU A C 1
ATOM 532 O O . LEU A 1 72 ? 17.589 -3.474 -18.528 1.00 87.44 72 LEU A O 1
ATOM 536 N N . HIS A 1 73 ? 17.452 -1.790 -17.034 1.00 85.38 73 HIS A N 1
ATOM 537 C CA . HIS A 1 73 ? 18.644 -1.090 -17.511 1.00 85.38 73 HIS A CA 1
ATOM 538 C C . HIS A 1 73 ? 19.927 -1.898 -17.285 1.00 85.38 73 HIS A C 1
ATOM 540 O O . HIS A 1 73 ? 20.771 -1.944 -18.179 1.00 85.38 73 HIS A O 1
ATOM 546 N N . ALA A 1 74 ? 20.063 -2.574 -16.140 1.00 87.00 74 ALA A N 1
ATOM 547 C CA . ALA A 1 74 ? 21.213 -3.432 -15.852 1.00 87.00 74 ALA A CA 1
ATOM 548 C C . ALA A 1 74 ? 21.302 -4.645 -16.797 1.00 87.00 74 ALA A C 1
ATOM 550 O O . ALA A 1 74 ? 22.401 -5.071 -17.144 1.00 87.00 74 ALA A O 1
ATOM 551 N N . PHE A 1 75 ? 20.162 -5.173 -17.254 1.00 87.38 75 PHE A N 1
ATOM 552 C CA . PHE A 1 75 ? 20.095 -6.292 -18.203 1.00 87.38 75 PHE A CA 1
ATOM 553 C C . PHE A 1 75 ? 20.128 -5.865 -19.683 1.00 87.38 75 PHE A C 1
ATOM 555 O O . PHE A 1 75 ? 20.039 -6.718 -20.564 1.00 87.38 75 PHE A O 1
ATOM 562 N N . GLY A 1 76 ? 20.263 -4.566 -19.981 1.00 81.44 76 GLY A N 1
ATOM 563 C CA . GLY A 1 76 ? 20.327 -4.052 -21.356 1.00 81.44 76 GLY A CA 1
ATOM 564 C C . GLY A 1 76 ? 19.014 -4.168 -22.141 1.00 81.44 76 GLY A C 1
ATOM 565 O O . GLY A 1 76 ? 19.016 -4.045 -23.365 1.00 81.44 76 GLY A O 1
ATOM 566 N N . ALA A 1 77 ? 17.890 -4.404 -21.460 1.00 76.94 77 ALA A N 1
ATOM 567 C CA . ALA A 1 77 ? 16.577 -4.510 -22.082 1.00 76.94 77 ALA A CA 1
ATOM 568 C C . ALA A 1 77 ? 15.930 -3.118 -22.198 1.00 76.94 77 ALA A C 1
ATOM 570 O O . ALA A 1 77 ? 15.737 -2.422 -21.202 1.00 76.94 77 ALA A O 1
ATOM 571 N N . GLY A 1 78 ? 15.569 -2.699 -23.415 1.00 68.00 78 GLY A N 1
ATOM 572 C CA . GLY A 1 78 ? 14.810 -1.464 -23.630 1.00 68.00 78 GLY A CA 1
ATOM 573 C C . GLY A 1 78 ? 13.380 -1.592 -23.096 1.00 68.00 78 GLY A C 1
ATOM 574 O O . GLY A 1 78 ? 12.675 -2.541 -23.437 1.00 68.00 78 GLY A O 1
ATOM 575 N N . SER A 1 79 ? 12.933 -0.648 -22.261 1.00 66.94 79 SER A N 1
ATOM 576 C CA . SER A 1 79 ? 11.578 -0.684 -21.699 1.00 66.94 79 SER A CA 1
ATOM 577 C C . SER A 1 79 ? 10.533 -0.269 -22.753 1.00 66.94 79 SER A C 1
ATOM 579 O O . SER A 1 79 ? 10.645 0.837 -23.290 1.00 66.94 79 SER A O 1
ATOM 581 N N . PRO A 1 80 ? 9.492 -1.077 -23.026 1.00 66.81 80 PRO A N 1
ATOM 582 C CA . PRO A 1 80 ? 8.542 -0.795 -24.102 1.00 66.81 80 PRO A CA 1
ATOM 583 C C . PRO A 1 80 ? 7.542 0.334 -23.793 1.00 66.81 80 PRO A C 1
ATOM 585 O O . PRO A 1 80 ? 6.960 0.846 -24.740 1.00 66.81 80 PRO A O 1
ATOM 588 N N . GLN A 1 81 ? 7.346 0.738 -22.522 1.00 79.12 81 GLN A N 1
ATOM 589 C CA . GLN A 1 81 ? 6.504 1.880 -22.097 1.00 79.12 81 GLN A CA 1
ATOM 590 C C . GLN A 1 81 ? 6.648 2.169 -20.580 1.00 79.12 81 GLN A C 1
ATOM 592 O O . GLN A 1 81 ? 5.986 1.519 -19.767 1.00 79.12 81 GLN A O 1
ATOM 597 N N . PRO A 1 82 ? 7.454 3.158 -20.156 1.00 77.94 82 PRO A N 1
ATOM 598 C CA . PRO A 1 82 ? 7.687 3.402 -18.730 1.00 77.94 82 PRO A CA 1
ATOM 599 C C . PRO A 1 82 ? 6.461 3.964 -17.984 1.00 77.94 82 PRO A C 1
ATOM 601 O O . PRO A 1 82 ? 6.195 3.594 -16.844 1.00 77.94 82 PRO A O 1
ATOM 604 N N . LEU A 1 83 ? 5.657 4.817 -18.624 1.00 82.00 83 LEU A N 1
ATOM 605 C CA . LEU A 1 83 ? 4.491 5.432 -17.971 1.00 82.00 83 LEU A CA 1
ATOM 606 C C . LEU A 1 83 ? 3.352 4.434 -17.704 1.00 82.00 83 LEU A C 1
ATOM 608 O O . LEU A 1 83 ? 2.747 4.466 -16.634 1.00 82.00 83 LEU A O 1
ATOM 612 N N . GLY A 1 84 ? 3.077 3.526 -18.646 1.00 87.31 84 GLY A N 1
ATOM 613 C CA . GLY A 1 84 ? 2.022 2.517 -18.487 1.00 87.31 84 GLY A CA 1
ATOM 614 C C . GLY A 1 84 ? 2.341 1.509 -17.384 1.00 87.31 84 GLY A C 1
ATOM 615 O O . GLY A 1 84 ? 1.466 1.111 -16.619 1.00 87.31 84 GLY A O 1
ATOM 616 N N . MET A 1 85 ? 3.616 1.149 -17.246 1.00 85.88 85 MET A N 1
ATOM 617 C CA . MET A 1 85 ? 4.059 0.266 -16.176 1.00 85.88 85 MET A CA 1
ATOM 618 C C . MET A 1 85 ? 4.018 0.961 -14.812 1.00 85.88 85 MET A C 1
ATOM 620 O O . MET A 1 85 ? 3.535 0.354 -13.863 1.00 85.88 85 MET A O 1
ATOM 624 N N . LEU A 1 86 ? 4.413 2.236 -14.706 1.00 88.50 86 LEU A N 1
ATOM 625 C CA . LEU A 1 86 ? 4.230 3.002 -13.467 1.00 88.50 86 LEU A CA 1
ATOM 626 C C . LEU A 1 86 ? 2.764 2.982 -13.020 1.00 88.50 86 LEU A C 1
ATOM 628 O O . LEU A 1 86 ? 2.484 2.686 -11.860 1.00 88.50 86 LEU A O 1
ATOM 632 N N . ALA A 1 87 ? 1.830 3.232 -13.942 1.00 90.75 87 ALA A N 1
ATOM 633 C CA . ALA A 1 87 ? 0.401 3.171 -13.645 1.00 90.75 87 ALA A CA 1
ATOM 634 C C . ALA A 1 87 ? -0.040 1.767 -13.195 1.00 90.75 87 ALA A C 1
ATOM 636 O O . ALA A 1 87 ? -0.826 1.649 -12.259 1.00 90.75 87 ALA A O 1
ATOM 637 N N . ALA A 1 88 ? 0.495 0.705 -13.803 1.00 91.44 88 ALA A N 1
ATOM 638 C CA . ALA A 1 88 ? 0.199 -0.671 -13.409 1.00 91.44 88 ALA A CA 1
ATOM 639 C C . ALA A 1 88 ? 0.746 -1.020 -12.014 1.00 91.44 88 ALA A C 1
ATOM 641 O O . ALA A 1 88 ? 0.033 -1.617 -11.211 1.00 91.44 88 ALA A O 1
ATOM 642 N N . PHE A 1 89 ? 1.982 -0.627 -11.697 1.00 93.19 89 PHE A N 1
ATOM 643 C CA . PHE A 1 89 ? 2.602 -0.907 -10.401 1.00 93.19 89 PHE A CA 1
ATOM 644 C C . PHE A 1 89 ? 1.991 -0.072 -9.277 1.00 93.19 89 PHE A C 1
ATOM 646 O O . PHE A 1 89 ? 1.655 -0.618 -8.230 1.00 93.19 89 PHE A O 1
ATOM 653 N N . VAL A 1 90 ? 1.808 1.233 -9.488 1.00 94.88 90 VAL A N 1
ATOM 654 C CA . VAL A 1 90 ? 1.176 2.116 -8.499 1.00 94.88 90 VAL A CA 1
ATOM 655 C C . VAL A 1 90 ? -0.300 1.770 -8.350 1.00 94.88 90 VAL A C 1
ATOM 657 O O . VAL A 1 90 ? -0.769 1.628 -7.229 1.00 94.88 90 VAL A O 1
ATOM 660 N N . GLY A 1 91 ? -1.028 1.568 -9.450 1.00 94.31 91 GLY A N 1
ATOM 661 C CA . GLY A 1 91 ? -2.441 1.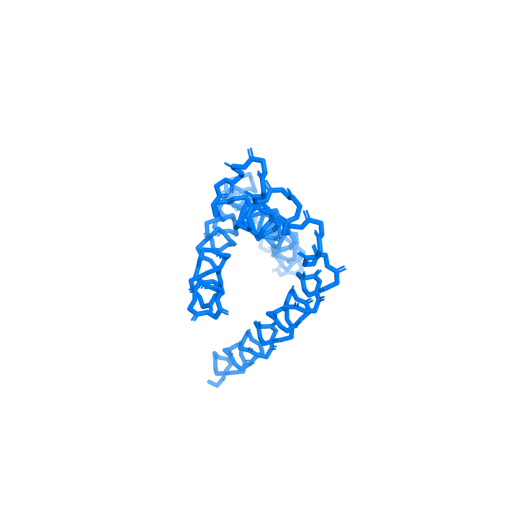186 -9.417 1.00 94.31 91 GLY A CA 1
ATOM 662 C C . GLY A 1 91 ? -2.657 -0.178 -8.764 1.00 94.31 91 GLY A C 1
ATOM 663 O O . GLY A 1 91 ? -3.492 -0.307 -7.872 1.00 94.31 91 GLY A O 1
ATOM 664 N N . GLY A 1 92 ? -1.858 -1.181 -9.136 1.00 93.44 92 GLY A N 1
ATOM 665 C CA . GLY A 1 92 ? -1.871 -2.492 -8.489 1.00 93.44 92 GLY A CA 1
ATOM 666 C C . GLY A 1 92 ? -1.512 -2.402 -7.007 1.00 93.44 92 GLY A C 1
ATOM 667 O O . GLY A 1 92 ? -2.196 -2.988 -6.173 1.00 93.44 92 GLY A O 1
ATOM 668 N N . GLY A 1 93 ? -0.498 -1.605 -6.666 1.00 93.25 93 GLY A N 1
ATOM 669 C CA . GLY A 1 93 ? -0.102 -1.326 -5.291 1.00 93.25 93 GLY A CA 1
ATOM 670 C C . GLY A 1 93 ? -1.218 -0.674 -4.474 1.00 93.25 93 GLY A C 1
ATOM 671 O O . GLY A 1 93 ? -1.510 -1.142 -3.379 1.00 93.25 93 GLY A O 1
ATOM 672 N N . VAL A 1 94 ? -1.901 0.339 -5.016 1.00 94.81 94 VAL A N 1
ATOM 673 C CA . VAL A 1 94 ? -3.070 0.982 -4.389 1.00 94.81 94 VAL A CA 1
ATOM 674 C C . VAL A 1 94 ? -4.179 -0.031 -4.141 1.00 94.81 94 VAL A C 1
ATOM 676 O O . VAL A 1 94 ? -4.713 -0.073 -3.038 1.00 94.81 94 VAL A O 1
ATOM 679 N N . VAL A 1 95 ? -4.518 -0.859 -5.133 1.00 94.56 95 VAL A N 1
ATOM 680 C CA . VAL A 1 95 ? -5.579 -1.869 -4.998 1.00 94.56 95 VAL A CA 1
ATOM 681 C C . VAL A 1 95 ? -5.214 -2.891 -3.925 1.00 94.56 95 VAL A C 1
ATOM 683 O O . VAL A 1 95 ? -6.020 -3.157 -3.038 1.00 94.56 95 VAL A O 1
ATOM 686 N N . ILE A 1 96 ? -3.993 -3.426 -3.961 1.00 91.19 96 ILE A N 1
ATOM 687 C CA . ILE A 1 96 ? -3.514 -4.390 -2.964 1.00 91.19 96 ILE A CA 1
ATOM 688 C C . ILE A 1 96 ? -3.484 -3.752 -1.572 1.00 91.19 96 ILE A C 1
ATOM 690 O O . ILE A 1 96 ? -3.930 -4.372 -0.612 1.00 91.19 96 ILE A O 1
ATOM 694 N N . GLY A 1 97 ? -3.011 -2.512 -1.461 1.00 90.38 97 GLY A N 1
ATOM 695 C CA . GLY A 1 97 ? -2.969 -1.759 -0.211 1.00 90.38 97 GLY A CA 1
ATOM 696 C C . GLY A 1 97 ? -4.359 -1.471 0.358 1.00 90.38 97 GLY A C 1
ATOM 697 O O . GLY A 1 97 ? -4.586 -1.667 1.550 1.00 90.38 97 GLY A O 1
ATOM 698 N N . ALA A 1 98 ? -5.314 -1.092 -0.496 1.00 90.31 98 ALA A N 1
ATOM 699 C CA . ALA A 1 98 ? -6.712 -0.879 -0.124 1.00 90.31 98 ALA A CA 1
ATOM 700 C C . ALA A 1 98 ? -7.363 -2.169 0.380 1.00 90.31 98 ALA A C 1
ATOM 702 O O . ALA A 1 98 ? -7.979 -2.185 1.443 1.00 90.31 98 ALA A O 1
ATOM 703 N N . VAL A 1 99 ? -7.212 -3.257 -0.380 1.00 90.00 99 VAL A N 1
ATOM 704 C CA . VAL A 1 99 ? -7.789 -4.565 -0.051 1.00 90.00 99 VAL A CA 1
ATOM 705 C C . VAL A 1 99 ? -7.150 -5.126 1.217 1.00 90.00 99 VAL A C 1
ATOM 707 O O . VAL A 1 99 ? -7.859 -5.601 2.100 1.00 90.00 99 VAL A O 1
ATOM 710 N N . GLY A 1 100 ? -5.827 -5.025 1.344 1.00 85.19 100 GLY A N 1
ATOM 711 C CA . GLY A 1 100 ? -5.092 -5.455 2.529 1.00 85.19 100 GLY A CA 1
ATOM 712 C C . GLY A 1 100 ? -5.523 -4.694 3.781 1.00 85.19 100 GLY A C 1
ATOM 713 O O . GLY A 1 100 ? -5.817 -5.319 4.798 1.00 85.19 100 GLY A O 1
ATOM 714 N N . ALA A 1 101 ? -5.647 -3.366 3.695 1.00 85.06 101 ALA A N 1
ATOM 715 C CA . ALA A 1 101 ? -6.157 -2.549 4.794 1.00 85.06 101 ALA A CA 1
ATOM 716 C C . ALA A 1 101 ? -7.608 -2.886 5.142 1.00 85.06 101 ALA A C 1
ATOM 718 O O . ALA A 1 101 ? -7.946 -3.015 6.317 1.00 85.06 101 ALA A O 1
ATOM 719 N N . TRP A 1 102 ? -8.460 -3.091 4.135 1.00 84.88 102 TRP A N 1
ATOM 720 C CA . TRP A 1 102 ? -9.846 -3.491 4.354 1.00 84.88 102 TRP A CA 1
ATOM 721 C C . TRP A 1 102 ? -9.925 -4.797 5.146 1.00 84.88 102 TRP A C 1
ATOM 723 O O . TRP A 1 102 ? -10.572 -4.834 6.191 1.00 84.88 102 TRP A O 1
ATOM 733 N N . ILE A 1 103 ? -9.203 -5.832 4.706 1.00 83.38 103 ILE A N 1
ATOM 734 C CA . ILE A 1 103 ? -9.143 -7.134 5.384 1.00 83.38 103 ILE A CA 1
ATOM 735 C C . ILE A 1 103 ? -8.590 -6.986 6.806 1.00 83.38 103 ILE A C 1
ATOM 737 O O . ILE A 1 103 ? -9.169 -7.539 7.739 1.00 83.38 103 ILE A O 1
ATOM 741 N N . ALA A 1 104 ? -7.527 -6.200 6.998 1.00 75.25 104 ALA A N 1
ATOM 742 C CA . ALA A 1 104 ? -6.945 -5.968 8.319 1.00 75.25 104 ALA A CA 1
ATOM 743 C C . ALA A 1 104 ? -7.946 -5.329 9.299 1.00 75.25 104 ALA A C 1
ATOM 745 O O . ALA A 1 104 ? -7.973 -5.693 10.472 1.00 75.25 104 ALA A O 1
ATOM 746 N N . THR A 1 105 ? -8.819 -4.429 8.828 1.00 76.50 105 THR A N 1
ATOM 747 C CA . THR A 1 105 ? -9.848 -3.809 9.684 1.00 76.50 105 THR A CA 1
ATOM 748 C C . THR A 1 105 ? -11.022 -4.730 10.027 1.00 76.50 105 THR A C 1
ATOM 750 O O . THR A 1 105 ? -11.755 -4.438 10.976 1.00 76.50 105 THR A O 1
ATOM 753 N N . LEU A 1 106 ? -11.224 -5.836 9.297 1.00 75.19 106 LEU A N 1
ATOM 754 C CA . LEU A 1 106 ? -12.293 -6.792 9.606 1.00 75.19 106 LEU A CA 1
ATOM 755 C C . LEU A 1 106 ? -12.053 -7.482 10.953 1.00 75.19 106 LEU A C 1
ATOM 757 O O . LEU A 1 106 ? -12.985 -7.548 11.746 1.00 75.19 106 LEU A O 1
ATOM 761 N N . GLY A 1 107 ? -10.812 -7.876 11.256 1.00 62.47 107 GLY A N 1
ATOM 762 C CA . GLY A 1 107 ? -10.465 -8.508 12.537 1.00 62.47 107 GLY A CA 1
ATOM 763 C C . GLY A 1 107 ? -10.503 -7.565 13.746 1.00 62.47 107 GLY A C 1
ATOM 764 O O . GLY A 1 107 ? -10.586 -8.018 14.878 1.00 62.47 107 GLY A O 1
ATOM 765 N N . VAL A 1 108 ? -10.485 -6.245 13.527 1.00 60.25 108 VAL A N 1
ATOM 766 C CA . VAL A 1 108 ? -10.563 -5.244 14.610 1.00 60.25 108 VAL A CA 1
ATOM 767 C C . VAL A 1 108 ? -11.999 -5.065 15.121 1.00 60.25 108 VAL A C 1
ATOM 769 O O . VAL A 1 108 ? -12.202 -4.671 16.263 1.00 60.25 108 VAL A O 1
ATOM 772 N N . GLY A 1 109 ? -13.007 -5.350 14.290 1.00 52.44 109 GLY A N 1
ATOM 773 C CA . GLY A 1 109 ? -14.417 -5.149 14.647 1.00 52.44 109 GLY A CA 1
ATOM 774 C C . GLY A 1 109 ? -15.007 -6.221 15.565 1.00 52.44 109 GLY A C 1
ATOM 775 O O . GLY A 1 109 ? -16.093 -6.010 16.088 1.00 52.44 109 GLY A O 1
ATOM 776 N N . GLU A 1 110 ? -14.325 -7.353 15.753 1.00 51.84 110 GLU A N 1
ATOM 777 C CA . GLU A 1 110 ? -14.815 -8.456 16.593 1.00 51.84 110 GLU A CA 1
ATOM 778 C C . GLU A 1 110 ? -14.448 -8.289 18.080 1.00 51.84 110 GLU A C 1
ATOM 780 O O . GLU A 1 110 ? -15.038 -8.955 18.926 1.00 51.84 110 GLU A O 1
ATOM 785 N N . GLU A 1 111 ? -13.510 -7.392 18.415 1.00 48.59 111 GLU A N 1
ATOM 786 C CA . GLU A 1 111 ? -13.029 -7.171 19.793 1.00 48.59 111 GLU A CA 1
ATOM 787 C C . GLU A 1 111 ? -13.548 -5.868 20.449 1.00 48.59 111 GLU A C 1
ATOM 789 O O . GLU A 1 111 ? -13.178 -5.591 21.591 1.00 48.59 111 GLU A O 1
ATOM 794 N N . ALA A 1 112 ? -14.356 -5.055 19.751 1.00 43.38 112 ALA A N 1
ATOM 795 C CA . ALA A 1 112 ? -14.737 -3.693 20.165 1.00 43.38 112 ALA A CA 1
ATOM 796 C C . ALA A 1 112 ? -16.187 -3.537 20.645 1.00 43.38 112 ALA A C 1
ATOM 798 O O . ALA A 1 112 ? -17.065 -4.286 20.165 1.00 43.38 112 ALA A O 1
#

Secondary structure (DSSP, 8-state):
-HHHHHHHHHHHHHHHHHHHHHHHHHHTHHHHHHHHHTT--THHHHHHHHHHHHHHHHHHHHHHHHHHHHHHHHTTPPPS-HHHHHHHHHHHHHHHHHHHHHHHHHTTTT--

pLDDT: mean 83.43, std 10.24, range [43.38, 95.5]